Protein AF-A0A7J2J9V0-F1 (afdb_monomer)

Solvent-accessible surface area (backbone atoms only — not comparable to full-atom values): 2110 Å² total; per-residue (Å²): 137,82,71,44,65,54,72,48,72,41,84,89,78,73,46,77,27,52,26,50,88,54,44,67,52,78,70,80,83,83,124

Secondary structure (DSSP, 8-state):
---SEEEEEETTTTEEEEEETTEE-------

Foldseek 3Di:
DAPQWDWDADPVVRDIWTHHRNDTRPPPPPD

Sequence (31 aa):
DEIIEGELICKKCNVSYEIKDGIPNLLPKNL

Structure (mmCIF, N/CA/C/O backbone):
data_AF-A0A7J2J9V0-F1
#
_entry.id   AF-A0A7J2J9V0-F1
#
loop_
_atom_site.group_PDB
_atom_site.id
_atom_site.type_symbol
_atom_site.label_atom_id
_atom_site.label_alt_id
_atom_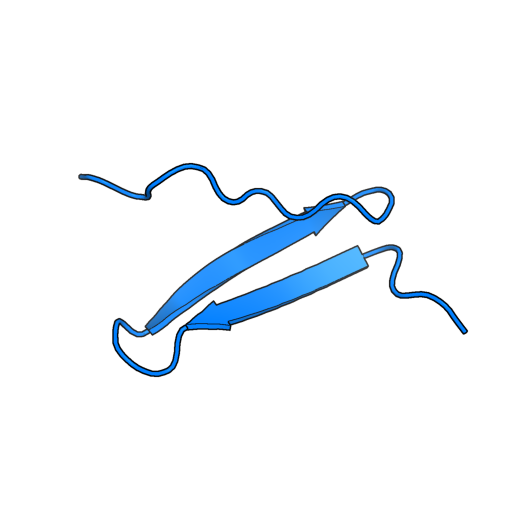site.label_comp_id
_atom_site.label_asym_id
_atom_site.label_entity_id
_atom_site.label_seq_id
_atom_site.pdbx_PDB_ins_code
_atom_site.Cartn_x
_atom_site.Cartn_y
_atom_site.Cartn_z
_atom_site.occupancy
_atom_site.B_iso_or_equiv
_atom_site.auth_seq_id
_atom_site.auth_comp_id
_atom_site.auth_asym_id
_atom_site.auth_atom_id
_atom_site.pdbx_PDB_model_num
ATOM 1 N N . ASP A 1 1 ? -2.367 -8.206 -15.272 1.00 83.81 1 ASP A N 1
ATOM 2 C CA . ASP A 1 1 ? -1.978 -6.815 -14.994 1.00 83.81 1 ASP A CA 1
ATOM 3 C C . ASP A 1 1 ? -1.650 -6.663 -13.528 1.00 83.81 1 ASP A C 1
ATOM 5 O O . ASP A 1 1 ? -2.410 -7.132 -12.687 1.00 83.81 1 ASP A O 1
ATOM 9 N N . GLU A 1 2 ? -0.487 -6.092 -13.244 1.00 89.31 2 GLU A N 1
ATOM 10 C CA . GLU A 1 2 ? -0.030 -5.790 -11.888 1.00 89.31 2 GLU A CA 1
ATOM 11 C C . GLU A 1 2 ? -0.325 -4.323 -11.555 1.00 89.31 2 GLU A C 1
ATOM 13 O O . GLU A 1 2 ? -0.378 -3.471 -12.444 1.00 89.31 2 GLU A O 1
ATOM 18 N N . ILE A 1 3 ? -0.529 -4.025 -10.271 1.00 93.25 3 ILE A N 1
ATOM 19 C CA . ILE A 1 3 ? -0.776 -2.660 -9.794 1.00 93.25 3 ILE A CA 1
ATOM 20 C C . ILE A 1 3 ? 0.574 -2.006 -9.502 1.00 93.25 3 ILE A C 1
ATOM 22 O O . ILE A 1 3 ? 1.209 -2.327 -8.501 1.00 93.25 3 ILE A O 1
ATOM 26 N N . ILE A 1 4 ? 1.000 -1.088 -10.370 1.00 97.12 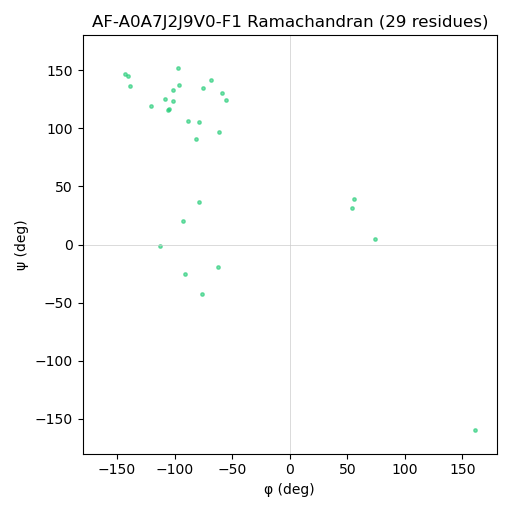4 ILE A N 1
ATOM 27 C CA . ILE A 1 4 ? 2.246 -0.320 -10.201 1.00 97.12 4 ILE A CA 1
ATOM 28 C C . ILE A 1 4 ? 2.041 1.002 -9.442 1.00 97.12 4 ILE A C 1
ATOM 30 O O . ILE A 1 4 ? 2.961 1.461 -8.770 1.00 97.12 4 ILE A O 1
ATOM 34 N N . GLU A 1 5 ? 0.830 1.568 -9.480 1.00 98.00 5 GLU A N 1
ATOM 35 C CA . GLU A 1 5 ? 0.425 2.787 -8.766 1.00 98.00 5 GLU A CA 1
ATOM 36 C C . GLU A 1 5 ? -1.008 2.635 -8.226 1.00 98.00 5 GLU A C 1
ATOM 38 O O . GLU A 1 5 ? -1.850 1.998 -8.865 1.00 98.00 5 GLU A O 1
ATOM 43 N N . GLY A 1 6 ? -1.303 3.206 -7.055 1.00 97.00 6 GLY A N 1
ATOM 44 C CA . GLY A 1 6 ? -2.644 3.151 -6.460 1.00 97.00 6 GLY A CA 1
ATOM 45 C C . GLY A 1 6 ? -2.675 3.451 -4.963 1.0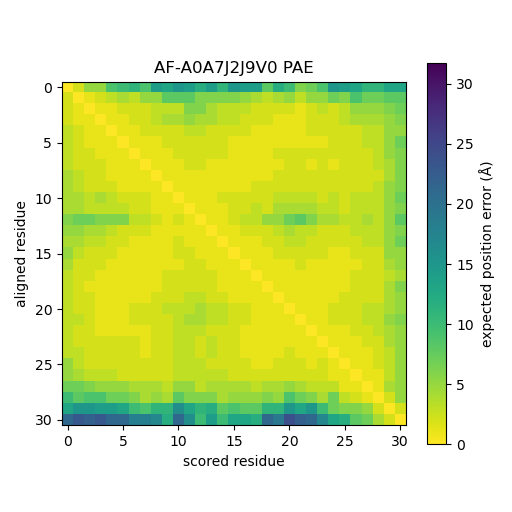0 97.00 6 GLY A C 1
ATOM 46 O O . GLY A 1 6 ? -1.747 4.035 -4.410 1.00 97.00 6 GLY A O 1
ATOM 47 N N . GLU A 1 7 ? -3.743 3.028 -4.285 1.00 97.19 7 GLU A N 1
ATOM 48 C CA . GLU A 1 7 ? -3.865 3.146 -2.830 1.00 97.19 7 GLU A CA 1
ATOM 49 C C . GLU A 1 7 ? -4.568 1.937 -2.195 1.00 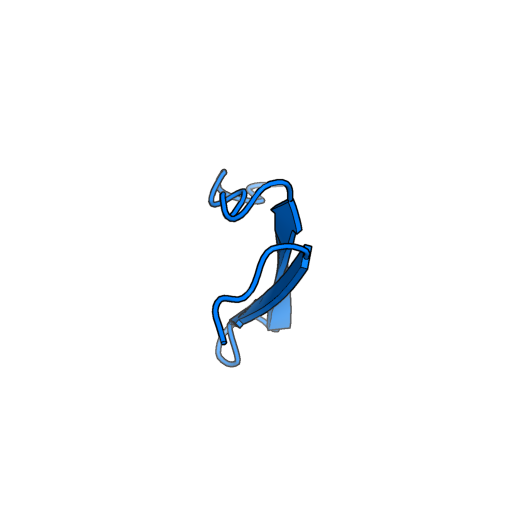97.19 7 GLU A C 1
ATOM 51 O O . GLU A 1 7 ? -5.483 1.341 -2.767 1.00 97.19 7 GLU A O 1
ATOM 56 N N . LEU A 1 8 ? -4.159 1.588 -0.975 1.00 96.50 8 LEU A N 1
ATOM 57 C CA . LEU A 1 8 ? -4.861 0.648 -0.105 1.00 96.50 8 LEU A CA 1
ATOM 58 C C . LEU A 1 8 ? -5.652 1.424 0.942 1.00 96.50 8 LEU A C 1
ATOM 60 O O . LEU A 1 8 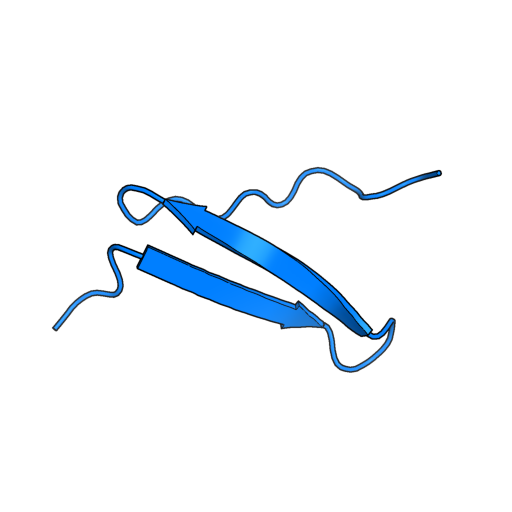? -5.079 2.183 1.722 1.00 96.50 8 LEU A O 1
ATOM 64 N N . ILE A 1 9 ? -6.961 1.188 1.00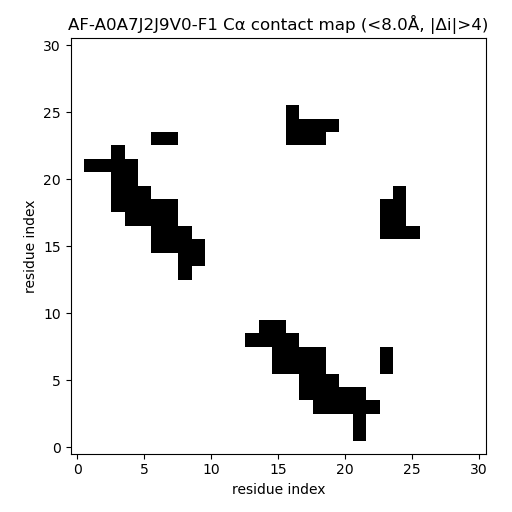5 1.00 95.50 9 ILE A N 1
ATOM 65 C CA . ILE A 1 9 ? -7.847 1.836 1.975 1.00 95.50 9 ILE A CA 1
ATOM 66 C C . ILE A 1 9 ? -8.209 0.842 3.079 1.00 95.50 9 ILE A C 1
ATOM 68 O O . ILE A 1 9 ? -8.893 -0.160 2.846 1.00 95.50 9 ILE A O 1
ATOM 72 N N . CYS A 1 10 ? -7.813 1.137 4.317 1.00 95.19 10 CYS A N 1
ATOM 73 C CA . CYS A 1 10 ? -8.287 0.388 5.476 1.00 95.19 10 CYS A CA 1
ATOM 74 C C . CYS A 1 10 ? -9.702 0.846 5.854 1.00 95.19 10 CYS A C 1
ATOM 76 O O . CYS A 1 10 ? -9.879 1.889 6.476 1.00 95.19 10 CYS A O 1
ATOM 78 N N . LYS A 1 11 ? -10.726 0.039 5.556 1.00 95.81 11 LYS A N 1
ATOM 79 C CA . LYS A 1 11 ? -12.137 0.369 5.856 1.00 95.81 11 LYS A CA 1
ATOM 80 C C . LYS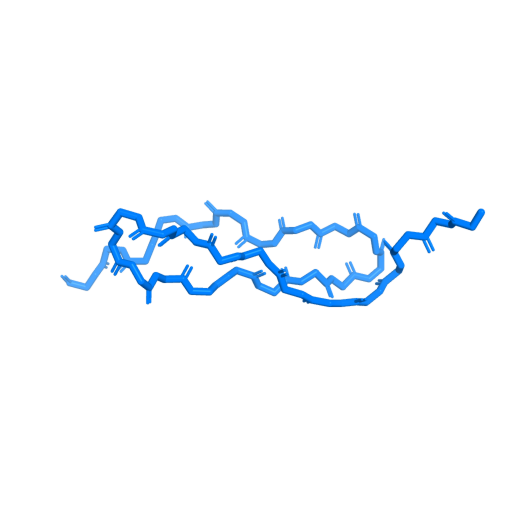 A 1 11 ? -12.457 0.524 7.349 1.00 95.81 11 LYS A C 1
ATOM 82 O O . LYS A 1 11 ? -13.471 1.117 7.689 1.00 95.81 11 LYS A O 1
ATOM 87 N N . LYS A 1 12 ? -11.616 -0.013 8.241 1.00 95.69 12 LYS A N 1
ATOM 88 C CA . LYS A 1 12 ? -11.817 0.075 9.696 1.00 95.69 12 LYS A CA 1
ATOM 89 C C . LYS A 1 12 ? -11.455 1.453 10.252 1.00 95.69 12 LYS A C 1
ATOM 91 O O . LYS A 1 12 ? -12.163 1.955 11.115 1.00 95.69 12 LYS A O 1
ATOM 96 N N . CYS A 1 13 ? -10.341 2.027 9.800 1.00 93.25 13 CYS A N 1
ATOM 97 C CA . CYS A 1 13 ? -9.836 3.316 10.288 1.00 93.25 13 CYS A CA 1
ATOM 98 C C . CYS A 1 13 ? -9.891 4.435 9.240 1.00 93.25 13 CYS A C 1
ATOM 100 O O . CYS A 1 13 ? -9.533 5.564 9.550 1.00 93.25 13 CYS A O 1
ATOM 102 N N . ASN A 1 14 ? -10.344 4.131 8.021 1.00 93.62 14 ASN A N 1
ATOM 103 C CA . ASN A 1 14 ? -10.423 5.048 6.887 1.00 93.62 14 ASN A CA 1
ATOM 104 C C . ASN A 1 14 ? -9.076 5.705 6.524 1.00 93.62 14 ASN A C 1
ATOM 106 O O . ASN A 1 14 ? -9.013 6.886 6.195 1.00 93.62 14 ASN A O 1
ATOM 110 N N . VAL A 1 15 ? -7.988 4.932 6.608 1.00 94.06 15 VAL A N 1
ATOM 111 C CA . VAL A 1 15 ? -6.627 5.377 6.265 1.00 94.06 15 VAL A CA 1
ATOM 112 C C . VAL A 1 15 ? -6.241 4.852 4.886 1.00 94.06 15 VAL A C 1
ATOM 114 O O . VAL A 1 15 ? -6.420 3.661 4.619 1.00 94.06 15 VAL A O 1
ATOM 117 N N . SER A 1 16 ? -5.686 5.728 4.044 1.00 95.38 16 SER A N 1
ATOM 118 C CA . SER A 1 16 ? -5.097 5.379 2.749 1.00 95.38 16 SER A CA 1
ATOM 119 C C . SER A 1 16 ? -3.580 5.183 2.836 1.00 95.38 16 SER A C 1
ATOM 121 O O . SER A 1 16 ? -2.869 5.964 3.480 1.00 95.38 16 SER A O 1
ATOM 123 N N . TYR A 1 17 ? -3.080 4.148 2.167 1.00 95.88 17 TYR A N 1
ATOM 124 C CA . TYR A 1 17 ? -1.660 3.834 2.014 1.00 95.88 17 TYR A CA 1
ATOM 125 C C . TYR A 1 17 ? -1.307 3.835 0.527 1.00 95.88 17 TYR A C 1
ATOM 127 O O . TYR A 1 17 ? -1.881 3.064 -0.236 1.00 95.88 17 TYR A O 1
ATOM 135 N N . GLU A 1 18 ? -0.390 4.707 0.119 1.00 97.31 18 GLU A N 1
ATOM 136 C CA . GLU A 1 18 ? 0.016 4.874 -1.282 1.00 97.31 18 GLU A CA 1
ATOM 137 C C . GLU A 1 18 ? 0.777 3.643 -1.795 1.00 97.31 18 GLU A C 1
ATOM 139 O O . GLU A 1 18 ? 1.579 3.062 -1.064 1.00 97.31 18 GLU A O 1
ATOM 144 N N . ILE A 1 19 ? 0.537 3.261 -3.048 1.00 97.88 19 ILE A N 1
ATOM 145 C CA . ILE A 1 19 ? 1.313 2.272 -3.799 1.00 97.88 19 ILE A CA 1
ATOM 146 C C . ILE A 1 19 ? 2.107 3.022 -4.862 1.00 97.88 19 ILE A C 1
ATOM 148 O O . ILE A 1 19 ? 1.519 3.726 -5.685 1.00 97.88 19 ILE A O 1
ATOM 152 N N . LYS A 1 20 ? 3.424 2.819 -4.870 1.00 97.94 20 LYS A N 1
ATOM 153 C CA . LYS A 1 20 ? 4.334 3.365 -5.877 1.00 97.94 20 LYS A CA 1
ATOM 154 C C . LYS A 1 20 ? 5.364 2.317 -6.273 1.00 97.94 20 LYS A C 1
ATOM 156 O O . LYS A 1 20 ? 5.891 1.630 -5.402 1.00 97.94 20 LYS A O 1
ATOM 161 N N . ASP A 1 21 ? 5.640 2.187 -7.568 1.00 96.94 21 ASP A N 1
ATOM 162 C CA . ASP A 1 21 ? 6.543 1.167 -8.121 1.00 96.94 21 ASP A CA 1
ATOM 163 C C . ASP A 1 21 ? 6.146 -0.266 -7.693 1.00 96.94 21 ASP A C 1
ATOM 165 O O . ASP A 1 21 ? 6.989 -1.139 -7.492 1.00 96.94 21 ASP A O 1
ATOM 169 N N . GLY A 1 22 ? 4.842 -0.496 -7.490 1.00 96.38 22 GLY A N 1
ATOM 170 C CA . GLY A 1 22 ? 4.296 -1.750 -6.956 1.00 96.38 22 GLY A CA 1
ATOM 171 C C . GLY A 1 22 ? 4.524 -1.975 -5.453 1.00 96.38 22 GLY A C 1
ATOM 172 O O . GLY A 1 22 ? 4.158 -3.028 -4.929 1.00 96.38 22 GLY A O 1
ATOM 173 N N . ILE A 1 23 ? 5.094 -1.002 -4.734 1.00 96.25 23 ILE A N 1
ATOM 174 C CA . ILE A 1 23 ? 5.413 -1.087 -3.304 1.00 96.25 23 ILE A CA 1
ATOM 175 C C . ILE A 1 23 ? 4.411 -0.242 -2.493 1.00 96.25 23 ILE A C 1
ATOM 177 O O . ILE A 1 23 ? 4.388 0.984 -2.627 1.00 96.25 23 ILE A O 1
ATOM 181 N N . PRO A 1 24 ? 3.587 -0.853 -1.620 1.00 95.88 24 PRO A N 1
ATOM 182 C CA . PRO A 1 24 ? 2.713 -0.116 -0.713 1.00 95.88 24 PRO A CA 1
ATOM 183 C C . PRO A 1 24 ? 3.491 0.493 0.465 1.00 95.88 24 PRO A C 1
ATOM 185 O O . PRO A 1 24 ? 4.262 -0.186 1.147 1.00 95.88 24 PRO A O 1
ATOM 188 N N . ASN A 1 25 ? 3.225 1.759 0.781 1.00 95.69 25 ASN A N 1
ATOM 189 C CA . ASN A 1 25 ? 3.740 2.431 1.970 1.00 95.69 25 ASN A CA 1
ATOM 190 C C . ASN A 1 25 ? 2.886 2.081 3.198 1.00 95.69 25 ASN A C 1
ATOM 192 O O . ASN A 1 25 ? 1.919 2.775 3.494 1.00 95.69 25 ASN A O 1
ATOM 196 N N . LEU A 1 26 ? 3.250 1.020 3.925 1.00 94.56 26 LEU A N 1
ATOM 197 C CA . LEU A 1 26 ? 2.540 0.546 5.125 1.00 94.56 26 LEU A CA 1
ATOM 198 C C . LEU A 1 26 ? 3.085 1.118 6.442 1.00 94.56 26 LEU A C 1
ATOM 200 O O . LEU A 1 26 ? 2.864 0.537 7.509 1.00 94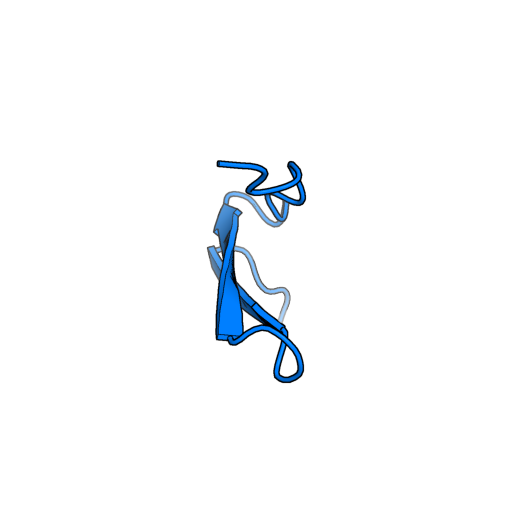.56 26 LEU A O 1
ATOM 204 N N . LEU A 1 27 ? 3.812 2.239 6.395 1.00 93.44 27 LEU A N 1
ATOM 205 C CA . LEU A 1 27 ? 4.265 2.889 7.618 1.00 93.44 27 LEU A CA 1
ATOM 206 C C . LEU A 1 27 ? 3.046 3.269 8.480 1.00 93.44 27 LEU A C 1
ATOM 208 O O . LEU A 1 27 ? 2.093 3.868 7.965 1.00 93.44 27 LEU A O 1
ATOM 212 N N . PRO A 1 28 ? 3.038 2.918 9.782 1.00 87.56 28 PRO A N 1
ATOM 213 C CA . PRO A 1 28 ? 1.951 3.288 10.673 1.00 87.56 28 PRO A CA 1
ATOM 214 C C . PRO A 1 28 ? 1.748 4.800 10.645 1.00 87.56 28 PRO A C 1
ATOM 216 O O . PRO A 1 28 ? 2.672 5.557 10.936 1.00 87.56 28 PRO A O 1
ATOM 219 N N . LYS A 1 29 ? 0.531 5.253 10.334 1.00 81.12 29 LYS A N 1
ATOM 220 C CA . LYS A 1 29 ? 0.185 6.682 10.346 1.00 81.12 29 LYS A CA 1
ATOM 221 C C . LYS A 1 29 ? -0.072 7.204 11.765 1.00 81.12 29 LYS A C 1
ATOM 223 O O . LYS A 1 29 ? -0.979 8.002 11.958 1.00 81.12 29 LYS A O 1
ATOM 228 N N . ASN A 1 30 ? 0.692 6.717 12.746 1.00 68.56 30 ASN A N 1
ATOM 229 C CA . ASN A 1 30 ? 0.613 7.141 14.141 1.00 68.56 30 ASN A CA 1
ATOM 230 C C . ASN A 1 30 ? 0.942 8.643 14.209 1.00 68.56 30 ASN A C 1
ATOM 232 O O . ASN A 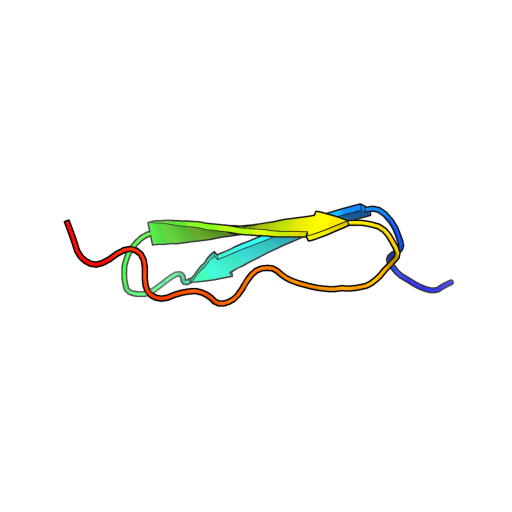1 30 ? 2.114 9.016 14.185 1.00 68.56 30 ASN A O 1
ATOM 236 N N . LEU A 1 31 ? -0.100 9.472 14.237 1.00 57.62 31 LEU A N 1
ATOM 237 C CA . LEU A 1 31 ? -0.065 10.871 14.653 1.00 57.62 31 LEU A CA 1
ATOM 238 C C . LEU A 1 31 ? -0.502 10.943 16.115 1.00 57.62 31 LEU A C 1
ATOM 240 O O . LEU A 1 31 ? -1.499 10.261 16.449 1.00 57.62 31 LEU A O 1
#

Radius of gyration: 10.12 Å; Cα contacts (8 Å, |Δi|>4): 39; chains: 1; bounding box: 19×18×30 Å

Nearest PDB structures (foldseek):
  6zxw-assembly1_H  TM=9.020E-01  e=4.643E-02  Archaeoglobus fulgidus
  4qtt-assembly1_A  TM=9.196E-01  e=5.326E-02  Saccharomyces cerevisiae S288C
  6f5z-assembly1_D  TM=8.856E-01  e=2.253E-01  Haloferax volcanii DS2

pLDDT: mean 92.38, std 8.72, range [57.62, 98.0]